Protein AF-A0A178WB14-F1 (afdb_monomer_lite)

Radius of gyration: 19.12 Å; chains: 1; bounding box: 63×33×54 Å

pLDDT: mean 81.03, std 8.72, range [47.84, 92.94]

Structure (mmCIF, N/CA/C/O backbone):
data_AF-A0A178WB14-F1
#
_entry.id   AF-A0A178WB14-F1
#
loop_
_atom_site.group_PDB
_atom_site.id
_atom_site.type_symbol
_atom_site.label_atom_id
_atom_site.label_alt_id
_atom_site.label_comp_id
_atom_site.label_asym_id
_atom_site.label_entity_id
_atom_site.label_seq_id
_atom_site.pdbx_PDB_ins_code
_atom_site.Cartn_x
_atom_site.Cartn_y
_atom_site.Cartn_z
_atom_site.occupancy
_atom_site.B_iso_or_equiv
_atom_site.auth_seq_id
_atom_site.auth_comp_id
_atom_site.auth_asym_id
_atom_site.auth_atom_id
_atom_site.pdbx_PDB_model_num
ATOM 1 N N . MET A 1 1 ? 42.119 4.380 -10.033 1.00 47.84 1 MET A N 1
ATOM 2 C CA . MET A 1 1 ? 41.760 4.606 -8.614 1.00 47.84 1 MET A CA 1
ATOM 3 C C . MET A 1 1 ? 40.860 5.825 -8.424 1.00 47.84 1 MET A C 1
ATOM 5 O O . MET A 1 1 ? 39.748 5.623 -7.964 1.00 47.84 1 MET A O 1
ATOM 9 N N . LEU A 1 2 ? 41.241 7.041 -8.842 1.00 49.00 2 LEU A N 1
ATOM 10 C CA . LEU A 1 2 ? 40.389 8.245 -8.697 1.00 49.00 2 LEU A CA 1
ATOM 11 C C . LEU A 1 2 ? 39.010 8.141 -9.387 1.00 49.00 2 LEU A C 1
ATOM 13 O O . LEU A 1 2 ? 38.005 8.519 -8.799 1.00 49.00 2 LEU A O 1
ATOM 17 N N . SER A 1 3 ? 38.936 7.542 -10.581 1.00 54.84 3 SER A N 1
ATOM 18 C CA . SER A 1 3 ? 37.659 7.330 -11.291 1.00 54.84 3 SER A CA 1
ATOM 19 C C . SER A 1 3 ? 36.735 6.305 -10.619 1.00 54.84 3 SER A C 1
ATOM 21 O O . SER A 1 3 ? 35.527 6.363 -10.815 1.00 54.84 3 SER A O 1
ATOM 23 N N . SER A 1 4 ? 37.283 5.363 -9.846 1.00 55.50 4 SER A N 1
ATOM 24 C CA . SER A 1 4 ? 36.502 4.337 -9.140 1.00 55.50 4 SER A CA 1
ATOM 25 C C . SER A 1 4 ? 35.936 4.875 -7.822 1.00 55.50 4 SER A C 1
ATOM 27 O O . SER A 1 4 ? 34.828 4.505 -7.458 1.00 55.50 4 SER A O 1
ATOM 29 N N . CYS A 1 5 ? 36.664 5.778 -7.148 1.00 53.28 5 CYS A N 1
ATOM 30 C CA . CYS A 1 5 ? 36.173 6.503 -5.971 1.00 53.28 5 CYS A CA 1
ATOM 31 C C . CYS A 1 5 ? 35.038 7.460 -6.342 1.00 53.28 5 CYS A C 1
ATOM 33 O O . CYS A 1 5 ? 33.969 7.355 -5.767 1.00 53.28 5 CYS A O 1
ATOM 35 N N . ALA A 1 6 ? 35.211 8.296 -7.373 1.00 59.56 6 ALA A N 1
ATOM 36 C CA . ALA A 1 6 ? 34.157 9.214 -7.818 1.00 59.56 6 ALA A CA 1
ATOM 37 C C . ALA A 1 6 ? 32.883 8.480 -8.285 1.00 59.56 6 ALA A C 1
ATOM 39 O O . ALA A 1 6 ? 31.774 8.946 -8.043 1.00 59.56 6 ALA A O 1
ATOM 40 N N . PHE A 1 7 ? 33.037 7.307 -8.910 1.00 58.69 7 PHE A N 1
ATOM 41 C CA . PHE A 1 7 ? 31.913 6.444 -9.271 1.00 58.69 7 PHE A CA 1
ATOM 42 C C . PHE A 1 7 ? 31.224 5.850 -8.031 1.00 58.69 7 PHE A C 1
ATOM 44 O O . PHE A 1 7 ? 30.002 5.908 -7.924 1.00 58.69 7 PHE A O 1
ATOM 51 N N . ALA A 1 8 ? 31.988 5.345 -7.057 1.00 61.06 8 ALA A N 1
ATOM 52 C CA . ALA A 1 8 ? 31.439 4.849 -5.795 1.00 61.06 8 ALA A CA 1
ATOM 53 C C . ALA A 1 8 ? 30.747 5.956 -4.976 1.00 61.06 8 ALA A C 1
ATOM 55 O O . ALA A 1 8 ? 29.689 5.713 -4.401 1.00 61.06 8 ALA A O 1
ATOM 56 N N . ASP A 1 9 ? 31.293 7.173 -4.984 1.00 61.97 9 ASP A N 1
ATOM 57 C CA . ASP A 1 9 ? 30.714 8.346 -4.328 1.00 61.97 9 ASP A CA 1
ATOM 58 C C . ASP A 1 9 ? 29.423 8.797 -5.026 1.00 61.97 9 ASP A C 1
ATOM 60 O O . ASP A 1 9 ? 28.449 9.111 -4.347 1.00 61.97 9 ASP A O 1
ATOM 64 N N . SER A 1 10 ? 29.362 8.751 -6.365 1.00 61.84 10 SER A N 1
ATOM 65 C CA . SER A 1 10 ? 28.126 9.029 -7.114 1.00 61.84 10 SER A CA 1
ATOM 66 C C . SER A 1 10 ? 27.032 7.987 -6.853 1.00 61.84 10 SER A C 1
ATOM 68 O O . SER A 1 10 ? 25.903 8.353 -6.546 1.00 61.84 10 SER A O 1
ATOM 70 N N . VAL A 1 11 ? 27.382 6.695 -6.839 1.00 65.12 11 VAL A N 1
ATOM 71 C CA . VAL A 1 11 ? 26.446 5.600 -6.528 1.00 65.12 11 VAL A CA 1
ATOM 72 C C . VAL A 1 11 ? 25.966 5.676 -5.073 1.00 65.12 11 VAL A C 1
ATOM 74 O O . VAL A 1 11 ? 24.799 5.420 -4.786 1.00 65.12 11 VAL A O 1
ATOM 77 N N . SER A 1 12 ? 26.847 6.057 -4.146 1.00 68.94 12 SER A N 1
ATOM 78 C CA . SER A 1 12 ? 26.510 6.301 -2.740 1.00 68.94 12 SER A CA 1
ATOM 79 C C . SER A 1 12 ? 25.505 7.449 -2.591 1.00 68.94 12 SER A C 1
ATOM 81 O O . SER A 1 12 ? 24.490 7.292 -1.909 1.00 68.94 12 SER A O 1
ATOM 83 N N . LEU A 1 13 ? 25.740 8.575 -3.275 1.00 72.19 13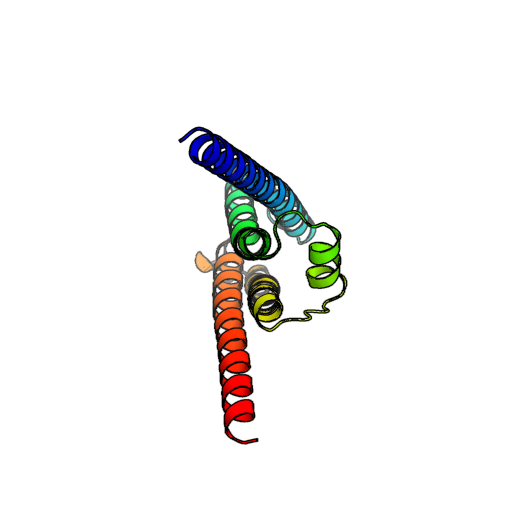 LEU A N 1
ATOM 84 C CA . LEU A 1 13 ? 24.857 9.742 -3.231 1.00 72.19 13 LEU A CA 1
ATOM 85 C C . LEU A 1 13 ? 23.477 9.442 -3.833 1.00 72.19 13 LEU A C 1
ATOM 87 O O . LEU A 1 13 ? 22.462 9.821 -3.247 1.0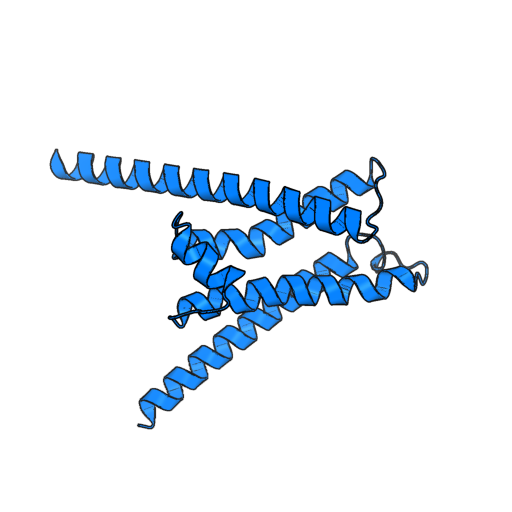0 72.19 13 LEU A O 1
ATOM 91 N N . ASP A 1 14 ? 23.438 8.710 -4.949 1.00 76.56 14 ASP A N 1
ATOM 92 C CA . ASP A 1 14 ? 22.197 8.282 -5.598 1.00 76.56 14 ASP A CA 1
ATOM 93 C C . ASP A 1 14 ? 21.402 7.330 -4.695 1.00 76.56 14 ASP A C 1
ATOM 95 O O . ASP A 1 14 ? 20.206 7.528 -4.483 1.00 76.56 14 ASP A O 1
ATOM 99 N N . CYS A 1 15 ? 22.058 6.340 -4.077 1.00 73.69 15 CYS A N 1
ATOM 100 C CA . CYS A 1 15 ? 21.415 5.444 -3.112 1.00 73.69 15 CYS A CA 1
ATOM 101 C C . CYS A 1 15 ? 20.832 6.203 -1.914 1.00 73.69 15 CYS A C 1
ATOM 103 O O . CYS A 1 15 ? 19.699 5.938 -1.510 1.00 73.69 15 CYS A O 1
ATOM 105 N N . VAL A 1 16 ? 21.572 7.162 -1.349 1.00 80.00 16 VAL A N 1
ATOM 106 C CA . VAL A 1 16 ? 21.087 7.991 -0.234 1.00 80.00 16 VAL A CA 1
ATOM 107 C C . VAL A 1 16 ? 19.886 8.835 -0.665 1.00 80.00 16 VAL A C 1
ATOM 109 O O . VAL A 1 16 ? 18.899 8.912 0.070 1.00 80.00 16 VAL A O 1
ATOM 112 N N . TYR A 1 17 ? 19.922 9.414 -1.866 1.00 81.81 17 TYR A N 1
ATOM 113 C CA . TYR A 1 17 ? 18.809 10.177 -2.428 1.00 81.81 17 TYR A CA 1
ATOM 114 C C . TYR A 1 17 ? 17.557 9.313 -2.649 1.00 81.81 17 TYR A C 1
ATOM 116 O O . TYR A 1 17 ? 16.448 9.724 -2.288 1.00 81.81 17 TYR A O 1
ATOM 124 N N . TYR A 1 18 ? 17.717 8.091 -3.166 1.00 79.31 18 TYR A N 1
ATOM 125 C CA . TYR A 1 18 ? 16.612 7.143 -3.319 1.00 79.31 18 TYR A CA 1
ATOM 126 C C . TYR A 1 18 ? 16.029 6.720 -1.974 1.00 79.31 18 TYR A C 1
ATOM 128 O O . TYR A 1 18 ? 14.811 6.734 -1.817 1.00 79.31 18 TYR A O 1
ATOM 136 N N . ILE A 1 19 ? 16.866 6.412 -0.978 1.00 81.12 19 ILE A N 1
ATOM 137 C CA . ILE A 1 19 ? 16.403 6.065 0.374 1.00 81.12 19 ILE A CA 1
ATOM 138 C C . ILE A 1 19 ? 15.628 7.233 0.988 1.00 81.12 19 ILE A C 1
ATOM 140 O O . ILE A 1 19 ? 14.544 7.031 1.534 1.00 81.12 19 ILE A O 1
ATOM 144 N N . TYR A 1 20 ? 16.142 8.457 0.867 1.00 84.31 20 TYR A N 1
ATOM 145 C CA . TYR A 1 20 ? 15.466 9.647 1.375 1.00 84.31 20 TYR A CA 1
ATOM 146 C C . TYR A 1 20 ? 14.107 9.860 0.694 1.00 84.31 20 TYR A C 1
ATOM 148 O O . TYR A 1 20 ? 13.102 10.085 1.366 1.00 84.31 20 TYR A O 1
ATOM 156 N N . THR A 1 21 ? 14.052 9.695 -0.628 1.00 83.69 21 THR A N 1
ATOM 157 C CA . THR A 1 21 ? 12.812 9.796 -1.407 1.00 83.69 21 THR A CA 1
ATOM 158 C C . THR A 1 21 ? 11.809 8.707 -1.015 1.00 83.69 21 THR A C 1
ATOM 160 O O . THR A 1 21 ? 10.649 9.023 -0.761 1.00 83.69 21 THR A O 1
ATOM 163 N N . CYS A 1 22 ? 12.245 7.450 -0.870 1.00 83.81 22 CYS A N 1
ATOM 164 C CA . CYS A 1 22 ? 11.419 6.349 -0.364 1.00 83.81 22 CYS A CA 1
ATOM 165 C C . CYS A 1 22 ? 10.804 6.694 0.995 1.00 83.81 22 CYS A C 1
ATOM 167 O O . CYS A 1 22 ? 9.602 6.536 1.186 1.00 83.81 22 CYS A O 1
ATOM 169 N N . VAL A 1 23 ? 11.619 7.173 1.941 1.00 86.25 23 VAL A N 1
ATOM 170 C CA . VAL A 1 23 ? 11.155 7.519 3.291 1.00 86.25 23 VAL A CA 1
ATOM 171 C C . VAL A 1 23 ? 10.144 8.661 3.235 1.00 86.25 23 VAL A C 1
ATOM 173 O O . VAL A 1 23 ? 9.082 8.552 3.845 1.00 86.25 23 VAL A O 1
ATOM 176 N N . LEU A 1 24 ? 10.416 9.722 2.472 1.00 86.38 24 LEU A N 1
ATOM 177 C CA . LEU A 1 24 ? 9.484 10.838 2.319 1.00 86.38 24 LEU A CA 1
ATOM 178 C C . LEU A 1 24 ? 8.149 10.404 1.704 1.00 86.38 24 LEU A C 1
ATOM 180 O O . LEU A 1 24 ? 7.096 10.735 2.249 1.00 86.38 24 LEU A O 1
ATOM 184 N N . ILE A 1 25 ? 8.172 9.634 0.611 1.00 85.25 25 ILE A N 1
ATOM 185 C CA . ILE A 1 25 ? 6.948 9.148 -0.040 1.00 85.25 25 ILE A CA 1
ATOM 186 C C . ILE A 1 25 ? 6.200 8.179 0.887 1.00 85.25 25 ILE A C 1
ATOM 188 O O . ILE A 1 25 ? 4.977 8.246 0.958 1.00 85.25 25 ILE A O 1
ATOM 192 N N . CYS A 1 26 ? 6.899 7.345 1.665 1.00 87.38 26 CYS A N 1
ATOM 193 C CA . CYS A 1 26 ? 6.279 6.484 2.676 1.00 87.38 26 CYS A CA 1
ATOM 194 C C . CYS A 1 26 ? 5.575 7.286 3.778 1.00 87.38 26 CYS A C 1
ATOM 196 O O . CYS A 1 26 ? 4.488 6.918 4.214 1.00 87.38 26 CYS A O 1
ATOM 198 N N . LEU A 1 27 ? 6.167 8.389 4.242 1.00 88.69 27 LEU A N 1
ATOM 199 C CA . LEU A 1 27 ? 5.543 9.241 5.257 1.00 88.69 27 LEU A CA 1
ATOM 200 C C . LEU A 1 27 ? 4.317 9.972 4.700 1.00 88.69 27 LEU A C 1
ATOM 202 O O . LEU A 1 27 ? 3.279 10.021 5.359 1.00 88.69 27 LEU A O 1
ATOM 206 N N . ILE A 1 28 ? 4.411 10.492 3.474 1.00 87.12 28 ILE A N 1
ATOM 207 C CA . ILE A 1 28 ? 3.288 11.142 2.787 1.00 87.12 28 ILE A CA 1
ATOM 208 C C . ILE A 1 28 ? 2.166 10.127 2.522 1.00 87.12 28 ILE A C 1
ATOM 210 O O . ILE A 1 28 ? 1.005 10.403 2.817 1.00 87.12 28 ILE A O 1
ATOM 214 N N . GLY A 1 29 ? 2.501 8.935 2.027 1.00 84.69 29 GLY A N 1
ATOM 215 C CA . GLY A 1 29 ? 1.551 7.851 1.783 1.00 84.69 29 GLY A CA 1
ATOM 216 C C . GLY A 1 29 ? 0.880 7.366 3.067 1.00 84.69 29 GLY A C 1
ATOM 217 O O . GLY A 1 29 ? -0.338 7.197 3.099 1.00 84.69 29 GLY A O 1
ATOM 218 N N . ALA A 1 30 ? 1.635 7.227 4.160 1.00 87.69 30 ALA A N 1
ATOM 219 C CA . ALA A 1 30 ? 1.078 6.912 5.471 1.00 87.69 30 ALA A CA 1
ATOM 220 C C . ALA A 1 30 ? 0.123 8.010 5.961 1.00 87.69 30 ALA A C 1
ATOM 222 O O . ALA A 1 30 ? -0.947 7.698 6.477 1.00 87.69 30 ALA A O 1
ATOM 223 N N . LEU A 1 31 ? 0.450 9.289 5.759 1.00 87.19 31 LEU A N 1
ATOM 224 C CA . LEU A 1 31 ? -0.450 10.383 6.120 1.00 87.19 31 LEU A CA 1
ATOM 225 C C . LEU A 1 31 ? -1.756 10.328 5.315 1.00 87.19 31 LEU A C 1
ATOM 227 O O . LEU A 1 31 ? -2.834 10.430 5.895 1.00 87.19 31 LEU A O 1
ATOM 231 N N . ILE A 1 32 ? -1.676 10.110 3.999 1.00 86.88 32 ILE A N 1
ATOM 232 C CA . ILE A 1 32 ? -2.854 9.986 3.126 1.00 86.88 32 ILE A CA 1
ATOM 233 C C . ILE A 1 32 ? -3.723 8.796 3.550 1.00 86.88 32 ILE A C 1
ATOM 235 O O . ILE A 1 32 ? -4.936 8.945 3.679 1.00 86.88 32 ILE A O 1
ATOM 239 N N . ASN A 1 33 ? -3.118 7.637 3.823 1.00 86.19 33 ASN A N 1
ATOM 240 C CA . ASN A 1 33 ? -3.842 6.451 4.283 1.00 86.19 33 ASN A CA 1
ATOM 241 C C . ASN A 1 33 ? -4.506 6.683 5.647 1.00 86.19 33 ASN A C 1
ATOM 243 O O . ASN A 1 33 ? -5.661 6.303 5.830 1.00 86.19 33 ASN A O 1
ATOM 247 N N . ALA A 1 34 ? -3.823 7.353 6.579 1.00 83.62 34 ALA A N 1
ATOM 248 C CA . ALA A 1 34 ? -4.378 7.684 7.889 1.00 83.62 34 ALA A CA 1
ATOM 249 C C . ALA A 1 34 ? -5.587 8.621 7.767 1.00 83.62 34 ALA A C 1
ATOM 251 O O . ALA A 1 34 ? -6.625 8.372 8.379 1.00 83.62 34 ALA A O 1
ATOM 252 N N . LEU A 1 35 ? -5.478 9.669 6.944 1.00 83.44 35 LEU A N 1
ATOM 253 C CA . LEU A 1 35 ? -6.584 10.588 6.664 1.00 83.44 35 LEU A CA 1
ATOM 254 C C . LEU A 1 35 ? -7.749 9.869 5.972 1.00 83.44 35 LEU A C 1
ATOM 256 O O . LEU A 1 35 ? -8.899 10.065 6.359 1.00 83.44 35 LEU A O 1
ATOM 260 N N . GLY A 1 36 ? -7.450 8.993 5.009 1.00 82.81 36 GLY A N 1
ATOM 261 C CA . GLY A 1 36 ? -8.427 8.133 4.343 1.00 82.81 36 GLY A CA 1
ATOM 262 C C . GLY A 1 36 ? -9.190 7.262 5.339 1.00 82.81 36 GLY A C 1
ATOM 263 O O . GLY A 1 36 ? -10.417 7.300 5.378 1.00 82.81 36 GLY A O 1
ATOM 264 N N . ALA A 1 37 ? -8.480 6.551 6.213 1.00 83.19 37 ALA A N 1
ATOM 265 C CA . ALA A 1 37 ? -9.087 5.744 7.267 1.00 83.19 37 ALA A CA 1
ATOM 266 C C . ALA A 1 37 ? -9.988 6.572 8.195 1.00 83.19 37 ALA A C 1
ATOM 268 O O . ALA A 1 37 ? -11.122 6.177 8.456 1.00 83.19 37 ALA A O 1
ATOM 269 N N . VAL A 1 38 ? -9.522 7.739 8.656 1.00 81.69 38 VAL A N 1
ATOM 270 C CA . VAL A 1 38 ? -10.319 8.636 9.512 1.00 81.69 38 VAL A CA 1
ATOM 271 C C . VAL A 1 38 ? -11.578 9.115 8.786 1.00 81.69 38 VAL A C 1
ATOM 273 O O . VAL A 1 38 ? -12.660 9.089 9.367 1.00 81.69 38 VAL A O 1
ATOM 276 N N . SER A 1 39 ? -11.472 9.480 7.504 1.00 78.69 39 SER A N 1
ATOM 277 C CA . SER A 1 39 ? -12.627 9.896 6.694 1.00 78.69 39 SER A CA 1
ATOM 278 C C . SER A 1 39 ? -13.647 8.776 6.460 1.00 78.69 39 SER A C 1
ATOM 280 O O . SER A 1 39 ? -14.839 9.050 6.353 1.00 78.69 39 SER A O 1
ATOM 282 N N . LEU A 1 40 ? -13.195 7.518 6.439 1.00 78.00 40 LEU A N 1
ATOM 283 C CA . LEU A 1 40 ? -14.039 6.326 6.312 1.00 78.00 40 LEU A CA 1
ATOM 284 C C . LEU A 1 40 ? -14.624 5.853 7.655 1.00 78.00 40 LEU A C 1
ATOM 286 O O . LEU A 1 40 ? -15.321 4.841 7.692 1.00 78.00 40 LEU A O 1
ATOM 290 N N . GLY A 1 41 ? -14.373 6.584 8.747 1.00 75.25 41 GLY A N 1
ATOM 291 C CA . GLY A 1 41 ? -14.959 6.320 10.061 1.00 75.25 41 GLY A CA 1
ATOM 292 C C . GLY A 1 41 ? -14.049 5.578 11.039 1.00 75.25 41 GLY A C 1
ATOM 293 O O . GLY A 1 41 ? -14.546 5.018 12.015 1.00 75.25 41 GLY A O 1
ATOM 294 N N . ALA A 1 42 ? -12.729 5.560 10.819 1.00 77.69 42 ALA A N 1
ATOM 295 C CA . ALA A 1 42 ? -11.805 4.971 11.783 1.00 77.69 42 ALA A CA 1
ATOM 296 C C . ALA A 1 42 ? -11.860 5.695 13.149 1.00 77.69 42 ALA A C 1
ATOM 298 O O . ALA A 1 42 ? -11.962 6.925 13.206 1.00 77.69 42 ALA A O 1
ATOM 299 N N . PRO A 1 43 ? -11.745 4.958 14.268 1.00 76.00 43 PRO A N 1
ATOM 300 C CA . PRO A 1 43 ? -11.842 5.531 15.606 1.00 76.00 43 PRO A CA 1
ATOM 301 C C . PRO A 1 43 ? -10.684 6.500 15.907 1.00 76.00 43 PRO A C 1
ATOM 303 O O . PRO A 1 43 ? -9.509 6.135 15.836 1.00 76.00 43 PRO A O 1
ATOM 306 N N . ILE A 1 44 ? -11.021 7.725 16.322 1.00 71.75 44 ILE A N 1
ATOM 307 C CA . ILE A 1 44 ? -10.091 8.850 16.577 1.00 71.75 44 ILE A CA 1
ATOM 308 C C . ILE A 1 44 ? -9.591 8.962 18.035 1.00 71.75 44 ILE A C 1
ATOM 310 O O . ILE A 1 44 ? -9.069 9.997 18.444 1.00 71.75 44 ILE A O 1
ATOM 314 N N . GLY A 1 45 ? -9.734 7.913 18.848 1.00 74.25 45 GLY A N 1
ATOM 315 C CA . GLY A 1 45 ? -9.235 7.891 20.227 1.00 74.25 45 GLY A CA 1
ATOM 316 C C . GLY A 1 45 ? -7.705 7.802 20.328 1.00 74.25 45 GLY A C 1
ATOM 317 O O . GLY A 1 45 ? -7.031 7.286 19.440 1.00 74.25 45 GLY A O 1
ATOM 318 N N . MET A 1 46 ? -7.127 8.236 21.455 1.00 70.00 46 MET A N 1
ATOM 319 C CA . MET A 1 46 ? -5.664 8.237 21.625 1.00 70.00 46 MET A CA 1
ATOM 320 C C . MET A 1 46 ? -5.015 6.848 21.528 1.00 70.00 46 MET A C 1
ATOM 322 O O . MET A 1 46 ? -3.907 6.716 21.014 1.00 70.00 46 MET A O 1
ATOM 326 N N . GLN A 1 47 ? -5.709 5.800 21.978 1.00 72.25 47 GLN A N 1
ATOM 327 C CA . GLN A 1 47 ? -5.227 4.420 21.855 1.00 72.25 47 GLN A CA 1
ATOM 328 C C . GLN A 1 47 ? -5.427 3.848 20.440 1.00 72.25 47 GLN A C 1
ATOM 330 O O . GLN A 1 47 ? -4.618 3.039 19.984 1.00 72.25 47 GLN A O 1
ATOM 335 N N . SER A 1 48 ? -6.465 4.277 19.716 1.00 74.25 48 SER A N 1
ATOM 336 C CA . SER A 1 48 ? -6.737 3.818 18.349 1.00 74.25 48 SER A CA 1
ATOM 337 C C . SER A 1 48 ? -5.911 4.557 17.296 1.00 74.25 48 SER A C 1
ATOM 339 O O . SER A 1 48 ? -5.608 3.973 16.261 1.00 74.25 48 SER A O 1
ATOM 341 N N . LEU A 1 49 ? -5.451 5.781 17.576 1.00 77.94 49 LEU A N 1
ATOM 342 C CA . LEU A 1 49 ? -4.527 6.518 16.710 1.00 77.94 49 LEU A CA 1
ATOM 343 C C . LEU A 1 49 ? -3.215 5.762 16.485 1.00 77.94 49 LEU A C 1
ATOM 345 O O . LEU A 1 49 ? -2.773 5.646 15.346 1.00 77.94 49 LEU A O 1
ATOM 349 N N . SER A 1 50 ? -2.626 5.183 17.539 1.00 81.81 50 SER A N 1
ATOM 350 C CA . SER A 1 50 ? -1.422 4.351 17.400 1.00 81.81 50 SER A CA 1
ATOM 351 C C . SER A 1 50 ? -1.674 3.180 16.446 1.00 81.81 50 SER A C 1
ATOM 353 O O . SER A 1 50 ? -0.899 2.950 15.518 1.00 81.81 50 SER A O 1
ATOM 355 N N . LYS A 1 51 ? -2.808 2.486 16.597 1.00 83.44 51 LYS A N 1
ATOM 356 C CA . LYS A 1 51 ? -3.209 1.393 15.702 1.00 83.44 51 LYS A CA 1
ATOM 357 C C . LYS A 1 51 ? -3.359 1.866 14.242 1.00 83.44 51 LYS A C 1
ATOM 359 O O . LYS A 1 51 ? -2.843 1.214 13.336 1.00 83.44 51 LYS A O 1
ATOM 364 N N . THR A 1 52 ? -3.993 3.019 14.015 1.00 84.62 52 THR A N 1
ATOM 365 C CA . THR A 1 52 ? -4.160 3.623 12.679 1.00 84.62 52 THR A CA 1
ATOM 366 C C . THR A 1 52 ? -2.826 4.013 12.044 1.00 84.62 52 THR A C 1
ATOM 368 O O . THR A 1 52 ? -2.645 3.801 10.847 1.00 84.62 52 THR A O 1
ATOM 371 N N . ILE A 1 53 ? -1.871 4.532 12.821 1.00 85.06 53 ILE A N 1
ATOM 372 C CA . ILE A 1 53 ? -0.531 4.885 12.325 1.00 85.06 53 ILE A CA 1
ATOM 373 C C . ILE A 1 53 ? 0.214 3.635 11.847 1.00 85.06 53 ILE A C 1
ATOM 375 O O . ILE A 1 53 ? 0.729 3.629 10.730 1.00 85.06 53 ILE A O 1
ATOM 379 N N . HIS A 1 54 ? 0.221 2.559 12.642 1.00 86.75 54 HIS A N 1
ATOM 380 C CA . HIS A 1 54 ? 0.862 1.298 12.248 1.00 86.75 54 HIS A CA 1
ATOM 381 C C . HIS A 1 54 ? 0.242 0.717 10.972 1.00 86.75 54 HIS A C 1
ATOM 383 O O . HIS A 1 54 ? 0.965 0.292 10.071 1.00 86.75 54 HIS A O 1
ATOM 389 N N . TRP A 1 55 ? -1.090 0.746 10.861 1.00 87.12 55 TRP A N 1
ATOM 390 C CA . TRP A 1 55 ? -1.786 0.308 9.651 1.00 87.12 55 TRP A CA 1
ATOM 391 C C . TRP A 1 55 ? -1.447 1.175 8.433 1.00 87.12 55 TRP A C 1
ATOM 393 O O . TRP A 1 55 ? -1.161 0.661 7.354 1.00 87.12 55 TRP A O 1
ATOM 403 N N . SER A 1 56 ? -1.420 2.495 8.606 1.00 87.19 56 SER A N 1
ATOM 404 C CA . SER A 1 56 ? -1.134 3.428 7.514 1.00 87.19 56 SER A CA 1
ATOM 405 C C . SER A 1 56 ? 0.302 3.292 7.012 1.00 87.19 56 SER A C 1
ATOM 407 O O . SER A 1 56 ? 0.551 3.381 5.809 1.00 87.19 56 SER A O 1
ATOM 409 N N . PHE A 1 57 ? 1.238 3.016 7.924 1.00 86.06 57 PHE A N 1
ATOM 410 C CA . PHE A 1 57 ? 2.616 2.686 7.585 1.00 86.06 57 PHE A CA 1
ATOM 411 C C . PHE A 1 57 ? 2.703 1.366 6.813 1.00 86.06 57 PHE A C 1
ATOM 413 O O . PHE A 1 57 ? 3.342 1.324 5.767 1.00 86.06 57 PHE A O 1
ATOM 420 N N . LEU A 1 58 ? 2.004 0.316 7.262 1.00 87.12 58 LEU A N 1
ATOM 421 C CA . LEU A 1 58 ? 1.934 -0.969 6.558 1.00 87.12 58 LEU A CA 1
ATOM 422 C C . LEU A 1 58 ? 1.423 -0.801 5.118 1.00 87.12 58 LEU A C 1
ATOM 424 O O . LEU A 1 58 ? 2.056 -1.276 4.176 1.00 87.12 58 LEU A O 1
ATOM 428 N N . MET A 1 59 ? 0.314 -0.078 4.943 1.00 85.56 59 MET A N 1
ATOM 429 C CA . MET A 1 59 ? -0.254 0.212 3.624 1.00 85.56 59 MET A CA 1
ATOM 430 C C . MET A 1 59 ? 0.713 0.998 2.745 1.00 85.56 59 MET A C 1
ATOM 432 O O . MET A 1 59 ? 0.870 0.683 1.567 1.00 85.56 59 MET A O 1
ATOM 436 N N . SER A 1 60 ? 1.390 1.999 3.311 1.00 86.50 60 SER A N 1
ATOM 437 C CA . SER A 1 60 ? 2.361 2.782 2.554 1.00 86.50 60 SER A CA 1
ATOM 438 C C . SER A 1 60 ? 3.589 1.964 2.165 1.00 86.50 60 SER A C 1
ATOM 440 O O . SER A 1 60 ? 4.119 2.158 1.079 1.00 86.50 60 SER A O 1
ATOM 442 N N . VAL A 1 61 ? 4.040 1.032 3.006 1.00 86.00 61 VAL A N 1
ATOM 443 C CA . VAL A 1 61 ? 5.167 0.150 2.682 1.00 86.00 61 VAL A CA 1
ATOM 444 C C . VAL A 1 61 ? 4.824 -0.755 1.499 1.00 86.00 61 VAL A C 1
ATOM 446 O O . VAL A 1 61 ? 5.632 -0.874 0.579 1.00 86.00 61 VAL A O 1
ATOM 449 N N . PHE A 1 62 ? 3.624 -1.342 1.478 1.00 82.12 62 PHE A N 1
ATOM 450 C CA . PHE A 1 62 ? 3.201 -2.216 0.379 1.00 82.12 62 PHE A CA 1
ATOM 451 C C . PHE A 1 62 ? 3.077 -1.500 -0.967 1.00 82.12 62 PHE A C 1
ATOM 453 O O . PHE A 1 62 ? 3.318 -2.119 -2.000 1.00 82.12 62 PHE A O 1
ATOM 460 N N . THR A 1 63 ? 2.734 -0.212 -0.982 1.00 81.31 63 THR A N 1
ATOM 461 C CA . THR A 1 63 ? 2.568 0.541 -2.232 1.00 81.31 63 THR A CA 1
ATOM 462 C C . THR A 1 63 ? 3.841 1.264 -2.667 1.00 81.31 63 THR A C 1
ATOM 464 O O . THR A 1 63 ? 4.145 1.296 -3.857 1.00 81.31 63 THR A O 1
ATOM 467 N N . VAL A 1 64 ? 4.608 1.823 -1.727 1.00 81.94 64 VAL A N 1
ATOM 468 C CA . VAL A 1 64 ? 5.713 2.745 -2.032 1.00 81.94 64 VAL A CA 1
ATOM 469 C C . VAL A 1 64 ? 7.049 2.034 -2.199 1.00 81.94 64 VAL A C 1
ATOM 471 O O . VAL A 1 64 ? 7.800 2.380 -3.109 1.00 81.94 64 VAL A O 1
ATOM 474 N N . VAL A 1 65 ? 7.368 1.045 -1.361 1.00 81.38 65 VAL A N 1
ATOM 475 C CA . VAL A 1 65 ? 8.680 0.373 -1.397 1.00 81.38 65 VAL A CA 1
ATOM 476 C C . VAL A 1 65 ? 8.951 -0.311 -2.741 1.00 81.38 65 VAL A C 1
ATOM 478 O O . VAL A 1 65 ? 9.985 -0.008 -3.341 1.00 81.38 65 VAL A O 1
ATOM 481 N N . PRO A 1 66 ? 8.062 -1.177 -3.267 1.00 79.75 66 PRO A N 1
ATOM 482 C CA . PRO A 1 66 ? 8.327 -1.821 -4.549 1.00 79.75 66 PRO A CA 1
ATOM 483 C C . PRO A 1 66 ? 8.286 -0.812 -5.710 1.00 79.75 66 PRO A C 1
ATOM 485 O O . PRO A 1 66 ? 9.088 -0.914 -6.635 1.00 79.75 66 PRO A O 1
ATOM 488 N N . ALA A 1 67 ? 7.417 0.204 -5.645 1.00 79.06 67 ALA A N 1
ATOM 489 C CA . ALA A 1 67 ? 7.296 1.221 -6.687 1.00 79.06 67 ALA A CA 1
ATOM 490 C C . ALA A 1 67 ? 8.539 2.117 -6.787 1.00 79.06 67 ALA A C 1
ATOM 492 O O . ALA A 1 67 ? 9.073 2.308 -7.876 1.00 79.06 67 ALA A O 1
ATOM 493 N N . THR A 1 68 ? 9.043 2.619 -5.659 1.00 79.81 68 THR A N 1
ATOM 494 C CA . THR A 1 68 ? 10.204 3.523 -5.637 1.00 79.81 68 THR A CA 1
ATOM 495 C C . THR A 1 68 ? 11.497 2.780 -5.975 1.00 79.81 68 THR A C 1
ATOM 497 O O . THR A 1 68 ? 12.372 3.350 -6.618 1.00 79.81 68 THR A O 1
ATOM 500 N N . ALA A 1 69 ? 11.604 1.495 -5.613 1.00 77.50 69 ALA A N 1
ATOM 501 C CA . ALA A 1 69 ? 12.756 0.662 -5.960 1.00 77.50 69 ALA A CA 1
ATOM 502 C C . ALA A 1 69 ? 12.921 0.454 -7.478 1.00 77.50 69 ALA A C 1
ATOM 504 O O . ALA A 1 69 ? 14.039 0.248 -7.942 1.00 77.50 69 ALA A O 1
ATOM 505 N N . VAL A 1 70 ? 11.827 0.506 -8.246 1.00 76.81 70 VAL A N 1
ATOM 506 C CA . VAL A 1 70 ? 11.846 0.271 -9.700 1.00 76.81 70 VAL A CA 1
ATOM 507 C C . VAL A 1 70 ? 11.735 1.565 -10.504 1.00 76.81 70 VAL A C 1
ATOM 509 O O . VAL A 1 70 ? 12.445 1.734 -11.489 1.00 76.81 70 VAL A O 1
ATOM 512 N N . LEU A 1 71 ? 10.838 2.470 -10.109 1.00 74.75 71 LEU A N 1
ATOM 513 C CA . LEU A 1 71 ? 10.528 3.704 -10.845 1.00 74.75 71 LEU A CA 1
ATOM 514 C C . LEU A 1 71 ? 11.396 4.887 -10.411 1.00 74.75 71 LEU A C 1
ATOM 516 O O . LEU A 1 71 ? 11.446 5.914 -11.090 1.00 74.75 71 LEU A O 1
ATOM 520 N N . GLY A 1 72 ? 12.050 4.775 -9.256 1.00 73.81 72 GLY A N 1
ATOM 521 C CA . GLY A 1 72 ? 12.783 5.878 -8.664 1.00 73.81 72 GLY A CA 1
ATOM 522 C C . GLY A 1 72 ? 11.879 7.055 -8.275 1.00 73.81 72 GLY A C 1
ATOM 523 O O . GLY A 1 72 ? 10.728 6.878 -7.874 1.00 73.81 72 GLY A O 1
ATOM 524 N N . ALA A 1 73 ? 12.411 8.275 -8.397 1.00 72.81 73 ALA A N 1
ATOM 525 C CA . ALA A 1 73 ? 11.755 9.527 -8.002 1.00 72.81 73 ALA A CA 1
ATOM 526 C C . ALA A 1 73 ? 10.996 10.236 -9.150 1.00 72.81 73 ALA A C 1
ATOM 528 O O . ALA A 1 73 ? 10.585 11.388 -9.005 1.00 72.81 73 ALA A O 1
ATOM 529 N N . SER A 1 74 ? 10.837 9.595 -10.315 1.00 78.88 74 SER A N 1
ATOM 530 C CA . SER A 1 74 ? 10.263 10.230 -11.513 1.00 78.88 74 SER A CA 1
ATOM 531 C C . SER A 1 74 ? 8.760 10.490 -11.367 1.00 78.88 74 SER A C 1
ATOM 533 O O . SER A 1 74 ? 7.938 9.586 -11.511 1.00 78.88 74 SER A O 1
ATOM 535 N N . TRP A 1 75 ? 8.372 11.747 -11.135 1.00 75.38 75 TRP A N 1
ATOM 536 C CA . TRP A 1 75 ? 6.959 12.126 -10.988 1.00 75.38 75 TRP A CA 1
ATOM 537 C C . TRP A 1 75 ? 6.091 11.740 -12.199 1.00 75.38 75 TRP A C 1
ATOM 539 O O . TRP A 1 75 ? 4.934 11.351 -12.036 1.00 75.38 75 TRP A O 1
ATOM 549 N N . ILE A 1 76 ? 6.649 11.812 -13.412 1.00 81.50 76 ILE A N 1
ATOM 550 C CA . ILE A 1 76 ? 5.932 11.471 -14.649 1.00 81.50 76 ILE A CA 1
ATOM 551 C C . ILE A 1 76 ? 5.558 9.986 -14.671 1.00 81.50 76 ILE A C 1
ATOM 553 O O . ILE A 1 76 ? 4.419 9.646 -15.000 1.00 81.50 76 ILE A O 1
ATOM 557 N N . ASP A 1 77 ? 6.481 9.109 -14.276 1.00 79.56 77 ASP A N 1
ATOM 558 C CA . ASP A 1 77 ? 6.237 7.666 -14.244 1.00 79.56 77 ASP A CA 1
ATOM 559 C C . ASP A 1 77 ? 5.269 7.284 -13.130 1.00 79.56 77 ASP A C 1
ATOM 561 O O . ASP A 1 77 ? 4.326 6.529 -13.366 1.00 79.56 77 ASP A O 1
ATOM 565 N N . TRP A 1 78 ? 5.414 7.890 -11.950 1.00 80.12 78 TRP A N 1
ATOM 566 C CA . TRP A 1 78 ? 4.469 7.720 -10.847 1.00 80.12 78 TRP A CA 1
ATOM 567 C C . TRP A 1 78 ? 3.041 8.101 -11.246 1.00 80.12 78 TRP A C 1
ATOM 569 O O . TRP A 1 78 ? 2.106 7.324 -11.039 1.00 80.12 78 TRP A O 1
ATOM 579 N N . HIS A 1 79 ? 2.860 9.269 -11.866 1.00 81.56 79 HIS A N 1
ATOM 580 C CA . HIS A 1 79 ? 1.543 9.721 -12.305 1.00 81.56 79 HIS A CA 1
ATOM 581 C C . HIS A 1 79 ? 0.972 8.830 -13.420 1.00 81.56 79 HIS A C 1
ATOM 583 O O . HIS A 1 79 ? -0.203 8.464 -13.396 1.00 81.56 79 HIS A O 1
ATOM 589 N N . ARG A 1 80 ? 1.796 8.420 -14.387 1.00 81.88 80 ARG A N 1
ATOM 590 C CA . ARG A 1 80 ? 1.370 7.535 -15.481 1.00 81.88 80 ARG A CA 1
ATOM 591 C C . ARG A 1 80 ? 0.920 6.161 -14.975 1.00 81.88 80 ARG A C 1
ATOM 593 O O . ARG A 1 80 ? -0.086 5.630 -15.446 1.00 81.88 80 ARG A O 1
ATOM 600 N N . ILE A 1 81 ? 1.650 5.590 -14.026 1.00 80.06 81 ILE A N 1
ATOM 601 C CA . ILE A 1 81 ? 1.402 4.232 -13.543 1.00 80.06 81 ILE A CA 1
ATOM 602 C C . ILE A 1 81 ? 0.221 4.217 -12.574 1.00 80.06 81 ILE A C 1
ATOM 604 O O . ILE A 1 81 ? -0.722 3.459 -12.792 1.00 80.06 81 ILE A O 1
ATOM 608 N N . PHE A 1 82 ? 0.217 5.090 -11.562 1.00 78.69 82 PHE A N 1
ATOM 609 C CA . PHE A 1 82 ? -0.826 5.094 -10.531 1.00 78.69 82 PHE A CA 1
ATOM 610 C C . PHE A 1 82 ? -2.062 5.915 -10.906 1.00 78.69 82 PHE A C 1
ATOM 612 O O . PHE A 1 82 ? -3.178 5.456 -10.699 1.00 78.69 82 PHE A O 1
ATOM 619 N N . ALA A 1 83 ? -1.911 7.117 -11.467 1.00 77.56 83 ALA A N 1
ATOM 620 C CA . ALA A 1 83 ? -3.075 7.955 -11.775 1.00 77.56 83 ALA A CA 1
ATOM 621 C C . ALA A 1 83 ? -3.703 7.606 -13.129 1.00 77.56 83 ALA A C 1
ATOM 623 O O . ALA A 1 83 ? -4.924 7.614 -13.263 1.00 77.56 83 ALA A O 1
ATOM 624 N N . SER A 1 84 ? -2.882 7.287 -14.137 1.00 78.94 84 SER A N 1
ATOM 625 C CA . SER A 1 84 ? -3.389 6.959 -15.477 1.00 78.94 84 SER A CA 1
ATOM 626 C C . SER A 1 84 ? -3.641 5.468 -15.706 1.00 78.94 84 SER A C 1
ATOM 628 O O . SER A 1 84 ? -4.206 5.140 -16.746 1.00 78.94 84 SER A O 1
ATOM 630 N N . LEU A 1 85 ? -3.244 4.578 -14.781 1.00 78.25 85 LEU A N 1
ATOM 631 C CA . LEU A 1 85 ? -3.386 3.118 -14.913 1.00 78.25 85 LEU A CA 1
ATOM 632 C C . LEU A 1 85 ? -2.839 2.583 -16.254 1.00 78.25 85 LEU A C 1
ATOM 634 O O . LEU A 1 85 ? -3.397 1.659 -16.843 1.00 78.25 85 LEU A O 1
ATOM 638 N N . LYS A 1 86 ? -1.751 3.183 -16.763 1.00 75.88 86 LYS A N 1
ATOM 639 C CA . LYS A 1 86 ? -1.117 2.817 -18.044 1.00 75.88 86 LYS A CA 1
ATOM 640 C C . LYS A 1 86 ? 0.279 2.219 -17.820 1.00 75.88 86 LYS A C 1
ATOM 642 O O . LYS A 1 86 ? 1.274 2.901 -18.104 1.00 75.88 86 LYS A O 1
ATOM 647 N N . PRO A 1 87 ? 0.376 0.973 -17.312 1.00 78.38 87 PRO A N 1
ATOM 648 C CA . PRO A 1 87 ? 1.645 0.263 -17.271 1.00 78.38 87 PRO A CA 1
ATOM 649 C C . PRO A 1 87 ? 2.088 -0.070 -18.705 1.00 78.38 87 PRO A C 1
ATOM 651 O O . PRO A 1 87 ? 1.328 -0.645 -19.480 1.00 78.38 87 PRO A O 1
ATOM 654 N N . ILE A 1 88 ? 3.307 0.323 -19.068 1.00 77.00 88 ILE A N 1
ATOM 655 C CA . ILE A 1 88 ? 3.922 0.052 -20.380 1.00 77.00 88 ILE A CA 1
ATOM 656 C C . ILE A 1 88 ? 4.644 -1.300 -20.356 1.00 77.00 88 ILE A C 1
ATOM 658 O O . ILE A 1 88 ? 4.699 -1.997 -21.367 1.00 77.00 88 ILE A O 1
ATOM 662 N N . GLY A 1 89 ? 5.202 -1.673 -19.202 1.00 77.00 89 GLY A N 1
ATOM 663 C CA . GLY A 1 89 ? 5.997 -2.885 -19.032 1.00 77.00 89 GLY A CA 1
ATOM 664 C C . GLY A 1 89 ? 5.369 -3.898 -18.080 1.00 77.00 89 GLY A C 1
ATOM 665 O O . GLY A 1 89 ? 4.603 -3.552 -17.180 1.00 77.00 89 GLY A O 1
ATOM 666 N N . ILE A 1 90 ? 5.783 -5.159 -18.226 1.00 78.44 90 ILE A N 1
ATOM 667 C CA . ILE A 1 90 ? 5.359 -6.242 -17.333 1.00 78.44 90 ILE A CA 1
ATOM 668 C C . ILE A 1 90 ? 5.761 -5.961 -15.881 1.00 78.44 90 ILE A C 1
ATOM 670 O O . ILE A 1 90 ? 4.969 -6.199 -14.981 1.00 78.44 90 ILE A O 1
ATOM 674 N N . ILE A 1 91 ? 6.934 -5.360 -15.653 1.00 78.25 91 ILE A N 1
ATOM 675 C CA . ILE A 1 91 ? 7.413 -4.981 -14.315 1.00 78.25 91 ILE A CA 1
ATOM 676 C C . ILE A 1 91 ? 6.481 -3.938 -13.682 1.00 78.25 91 ILE A C 1
ATOM 678 O O . ILE A 1 91 ? 6.108 -4.085 -12.525 1.00 78.25 91 ILE A O 1
ATOM 682 N N . GLU A 1 92 ? 6.038 -2.927 -14.435 1.00 82.06 92 GLU A N 1
ATOM 683 C CA . GLU A 1 92 ? 5.099 -1.914 -13.927 1.00 82.06 92 GLU A CA 1
ATOM 684 C C . GLU A 1 92 ? 3.752 -2.545 -13.547 1.00 82.06 92 GLU A C 1
ATOM 686 O O . GLU A 1 92 ? 3.173 -2.208 -12.515 1.00 82.06 92 GLU A O 1
ATOM 691 N N . HIS A 1 93 ? 3.287 -3.525 -14.329 1.00 80.81 93 HIS A N 1
ATOM 692 C CA . HIS A 1 93 ? 2.103 -4.314 -13.995 1.00 80.81 93 HIS A CA 1
ATOM 693 C C . HIS A 1 93 ? 2.305 -5.136 -12.709 1.00 80.81 93 HIS A C 1
ATOM 695 O O . HIS A 1 93 ? 1.406 -5.195 -11.867 1.00 80.81 93 HIS A O 1
ATOM 701 N N . MET A 1 94 ? 3.505 -5.696 -12.501 1.00 83.69 94 MET A N 1
ATOM 702 C CA . MET A 1 94 ? 3.840 -6.414 -11.268 1.00 83.69 94 MET A CA 1
ATOM 703 C C . MET A 1 94 ? 3.856 -5.525 -10.023 1.00 83.69 94 MET A C 1
ATOM 705 O O . MET A 1 94 ? 3.695 -6.046 -8.928 1.00 83.69 94 MET A O 1
ATOM 709 N N . LEU A 1 95 ? 4.031 -4.212 -10.170 1.00 85.62 95 LEU A N 1
ATOM 710 C CA . LEU A 1 95 ? 3.980 -3.250 -9.065 1.00 85.62 95 LEU A CA 1
ATOM 711 C C . LEU A 1 95 ? 2.551 -2.771 -8.801 1.00 85.62 95 LEU A C 1
ATOM 713 O O . LEU A 1 95 ? 2.122 -2.656 -7.653 1.00 85.62 95 LEU A O 1
ATOM 717 N N . LEU A 1 96 ? 1.807 -2.508 -9.877 1.00 86.62 96 LEU A N 1
ATOM 718 C CA . LEU A 1 96 ? 0.467 -1.940 -9.822 1.00 86.62 96 LEU A CA 1
ATOM 719 C C . LEU A 1 96 ? -0.547 -2.925 -9.230 1.00 86.62 96 LEU A C 1
ATOM 721 O O . LEU A 1 96 ? -1.306 -2.574 -8.330 1.00 86.62 96 LEU A O 1
ATOM 725 N N . VAL A 1 97 ? -0.557 -4.170 -9.710 1.00 87.94 97 VAL A N 1
ATOM 726 C CA . VAL A 1 97 ? -1.586 -5.154 -9.338 1.00 87.94 97 VAL A CA 1
ATOM 727 C C . VAL A 1 97 ? -1.577 -5.495 -7.838 1.00 87.94 97 VAL A C 1
ATOM 729 O O . VAL A 1 97 ? -2.652 -5.490 -7.238 1.00 87.94 97 VAL A O 1
ATOM 732 N N . PRO A 1 98 ? -0.428 -5.730 -7.177 1.00 88.31 98 PRO A N 1
ATOM 733 C CA . PRO A 1 98 ? -0.371 -5.920 -5.725 1.00 88.31 98 PRO A CA 1
ATOM 734 C C . PRO A 1 98 ? -0.770 -4.680 -4.930 1.00 88.31 98 PRO A C 1
ATOM 736 O O . PRO A 1 98 ? -1.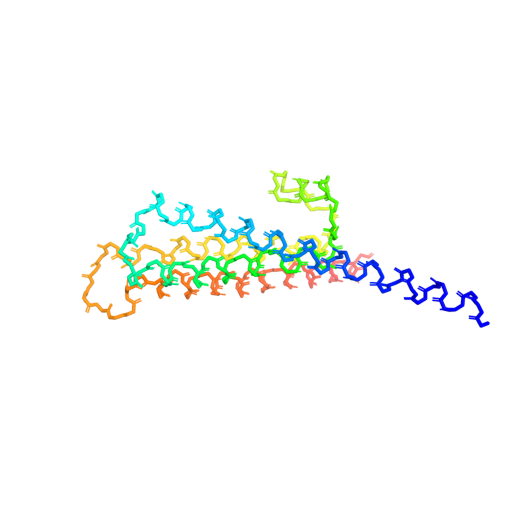472 -4.803 -3.928 1.00 88.31 98 PRO A O 1
ATOM 739 N N . ALA A 1 99 ? -0.359 -3.488 -5.376 1.00 87.75 99 ALA A N 1
ATOM 740 C CA . ALA A 1 99 ? -0.692 -2.234 -4.706 1.00 87.75 99 ALA A CA 1
ATOM 741 C C . ALA A 1 99 ? -2.210 -1.982 -4.714 1.00 87.75 99 ALA A C 1
ATOM 743 O O . ALA A 1 99 ? -2.806 -1.719 -3.669 1.00 87.75 99 ALA A O 1
ATOM 744 N N . TYR A 1 100 ? -2.858 -2.148 -5.870 1.00 88.62 100 TYR A N 1
ATOM 745 C CA . TYR A 1 100 ? -4.317 -2.072 -5.977 1.00 88.62 100 TYR A CA 1
ATOM 746 C C . TYR A 1 100 ? -5.008 -3.231 -5.258 1.00 88.62 100 TYR A C 1
ATOM 748 O O . TYR A 1 100 ? -6.037 -3.026 -4.615 1.00 88.62 100 TYR A O 1
ATOM 756 N N . GLY A 1 101 ? -4.417 -4.426 -5.299 1.00 90.81 101 GLY A N 1
ATOM 757 C CA . GLY A 1 101 ? -4.868 -5.585 -4.539 1.00 90.81 101 GLY A CA 1
ATOM 758 C C . GLY A 1 101 ? -4.937 -5.296 -3.041 1.00 90.81 101 GLY A C 1
ATOM 759 O O . GLY A 1 101 ? -5.956 -5.586 -2.422 1.00 90.81 101 GLY A O 1
ATOM 760 N N . ALA A 1 102 ? -3.916 -4.656 -2.463 1.00 90.31 102 ALA A N 1
ATOM 761 C CA . ALA A 1 102 ? -3.905 -4.256 -1.056 1.00 90.31 102 ALA A CA 1
ATOM 762 C C . ALA A 1 102 ? -5.019 -3.254 -0.715 1.00 90.31 102 ALA A C 1
ATOM 764 O O . ALA A 1 102 ? -5.669 -3.392 0.319 1.00 90.31 102 ALA A O 1
ATOM 765 N N . ILE A 1 103 ? -5.273 -2.270 -1.585 1.00 88.69 103 ILE A N 1
ATOM 766 C CA . ILE A 1 103 ? -6.336 -1.271 -1.381 1.00 88.69 103 ILE A CA 1
ATOM 767 C C . ILE A 1 103 ? -7.715 -1.938 -1.423 1.00 88.69 103 ILE A C 1
ATOM 769 O O . ILE A 1 103 ? -8.516 -1.767 -0.504 1.00 88.69 103 ILE A O 1
ATOM 773 N N . ILE A 1 104 ? -7.978 -2.737 -2.460 1.00 90.81 104 ILE A N 1
ATOM 774 C CA . ILE A 1 104 ? -9.247 -3.455 -2.635 1.00 90.81 104 ILE A CA 1
ATOM 775 C C . ILE A 1 104 ? -9.450 -4.456 -1.493 1.00 90.81 104 ILE A C 1
ATOM 777 O O . ILE A 1 104 ? -10.528 -4.526 -0.907 1.00 90.81 104 ILE A O 1
ATOM 781 N N . GLY A 1 105 ? -8.404 -5.198 -1.135 1.00 90.44 105 GLY A N 1
ATOM 782 C CA . GLY A 1 105 ? -8.426 -6.148 -0.032 1.00 90.44 105 GLY A CA 1
ATOM 783 C C . GLY A 1 105 ? -8.680 -5.474 1.313 1.00 90.44 105 GLY A C 1
ATOM 784 O O . GLY A 1 105 ? -9.502 -5.955 2.088 1.00 90.44 105 GLY A O 1
ATOM 785 N N . GLY A 1 106 ? -8.037 -4.334 1.581 1.00 88.25 106 GLY A N 1
ATOM 786 C CA . GLY A 1 106 ? -8.286 -3.533 2.778 1.00 88.25 106 GLY A CA 1
ATOM 787 C C . GLY A 1 106 ? -9.730 -3.032 2.843 1.00 88.25 106 GLY A C 1
ATOM 788 O O . GLY A 1 106 ? -10.367 -3.134 3.888 1.00 88.25 106 GLY A O 1
ATOM 789 N N . TRP A 1 107 ? -10.279 -2.576 1.714 1.00 88.38 107 TRP A N 1
ATOM 790 C CA . TRP A 1 107 ? -11.679 -2.162 1.613 1.00 88.38 107 TRP A CA 1
ATOM 791 C C . TRP A 1 107 ? -12.654 -3.313 1.908 1.00 88.38 107 TRP A C 1
ATOM 793 O O . TRP A 1 107 ? -13.547 -3.156 2.738 1.00 88.38 107 TRP A O 1
ATOM 803 N N . PHE A 1 108 ? -12.443 -4.500 1.328 1.00 89.25 108 PHE A N 1
ATOM 804 C CA . PHE A 1 108 ? -13.234 -5.689 1.674 1.00 89.25 108 PHE A CA 1
ATOM 805 C C . PHE A 1 108 ? -13.066 -6.093 3.143 1.00 89.25 108 PHE A C 1
ATOM 807 O O . PHE A 1 108 ? -14.033 -6.495 3.786 1.00 89.25 108 PHE A O 1
ATOM 814 N N . GLY A 1 109 ? -11.861 -5.936 3.693 1.00 85.94 109 GLY A N 1
ATOM 815 C CA . GLY A 1 109 ? -11.573 -6.148 5.109 1.00 85.94 109 GLY A CA 1
ATOM 816 C C . GLY A 1 109 ? -12.287 -5.166 6.042 1.00 85.94 109 GLY A C 1
ATOM 817 O O . GLY A 1 109 ? -12.422 -5.460 7.222 1.00 85.94 109 GLY A O 1
ATOM 818 N N . ALA A 1 110 ? -12.787 -4.029 5.554 1.00 86.88 110 ALA A N 1
ATOM 819 C CA . ALA A 1 110 ? -13.565 -3.094 6.367 1.00 86.88 110 ALA A CA 1
ATOM 820 C C . ALA A 1 110 ? -15.035 -3.523 6.529 1.00 86.88 110 ALA A C 1
ATOM 822 O O . ALA A 1 110 ? -15.680 -3.154 7.507 1.00 86.88 110 ALA A O 1
ATOM 823 N N . TRP A 1 111 ? -15.576 -4.326 5.606 1.00 86.44 111 TRP A N 1
ATOM 824 C CA . TRP A 1 111 ? -16.990 -4.731 5.618 1.00 86.44 111 TRP A CA 1
ATOM 825 C C . TRP A 1 111 ? -17.400 -5.515 6.881 1.00 86.44 111 TRP A C 1
ATOM 827 O O . TRP A 1 111 ? -18.462 -5.240 7.435 1.00 86.44 111 TRP A O 1
ATOM 837 N N . PRO A 1 112 ? -16.598 -6.444 7.427 1.00 83.69 112 PRO A N 1
ATOM 838 C CA . PRO A 1 112 ? -16.985 -7.161 8.639 1.00 83.69 112 PRO A CA 1
ATOM 839 C C . PRO A 1 112 ? -17.052 -6.290 9.903 1.00 83.69 112 PRO A C 1
ATOM 841 O O . PRO A 1 112 ? -17.577 -6.770 10.906 1.00 83.69 112 PRO A O 1
ATOM 844 N N . MET A 1 113 ? -16.531 -5.053 9.886 1.00 81.31 113 MET A N 1
ATOM 845 C CA . MET A 1 113 ? -16.462 -4.187 11.072 1.00 81.31 113 MET A CA 1
ATOM 846 C C . MET A 1 113 ? -17.843 -3.659 11.518 1.00 81.31 113 MET A C 1
ATOM 848 O O . MET A 1 113 ? -18.170 -3.848 12.685 1.00 81.31 113 MET A O 1
ATOM 852 N N . PRO A 1 114 ? -18.705 -3.083 10.646 1.00 79.44 114 PRO A N 1
ATOM 853 C CA . PRO A 1 114 ? -20.057 -2.652 11.032 1.00 79.44 114 PRO A CA 1
ATOM 854 C C . PRO A 1 114 ? -20.985 -3.741 11.579 1.00 79.44 114 PRO A C 1
ATOM 856 O O . PRO A 1 114 ? -21.978 -3.421 12.223 1.00 79.44 114 PRO A O 1
ATOM 859 N N . LEU A 1 115 ? -20.714 -5.011 11.269 1.00 79.81 115 LEU A N 1
ATOM 860 C CA . LEU A 1 115 ? -21.550 -6.128 11.708 1.00 79.81 115 LEU A CA 1
ATOM 861 C C . LEU A 1 115 ? -21.295 -6.514 13.174 1.00 79.81 115 LEU A C 1
ATOM 863 O O . LEU A 1 115 ? -22.092 -7.274 13.715 1.00 79.81 115 LEU A O 1
ATOM 867 N N . ASP A 1 116 ? -20.198 -6.004 13.758 1.00 69.56 116 ASP A N 1
ATOM 868 C CA . ASP A 1 116 ? -19.757 -6.104 15.158 1.00 69.56 116 ASP A CA 1
ATOM 869 C C . ASP A 1 116 ? -20.412 -7.260 15.933 1.00 69.56 116 ASP A C 1
ATOM 871 O O . ASP A 1 116 ? -21.348 -7.097 16.712 1.00 69.56 116 ASP A O 1
ATOM 875 N N . TRP A 1 117 ? -19.924 -8.478 15.684 1.00 80.25 117 TRP A N 1
ATOM 876 C CA . TRP A 1 117 ? -20.311 -9.690 16.410 1.00 80.25 117 TRP A CA 1
ATOM 877 C C . TRP A 1 117 ? -19.585 -9.797 17.764 1.00 80.25 117 TRP A C 1
ATOM 879 O O . TRP A 1 117 ? -19.408 -10.908 18.278 1.00 80.25 117 TRP A O 1
ATOM 889 N N . GLU A 1 118 ? -19.107 -8.668 18.303 1.00 79.00 118 GLU A N 1
ATOM 890 C CA . GLU A 1 118 ? -18.296 -8.556 19.519 1.00 79.00 118 GLU A CA 1
ATOM 891 C C . GLU A 1 118 ? -17.060 -9.470 19.497 1.00 79.00 118 GLU A C 1
ATOM 893 O O . GLU A 1 118 ? -16.652 -10.057 20.505 1.00 79.00 118 GLU A O 1
ATOM 898 N N . ARG A 1 119 ? -16.462 -9.669 18.314 1.00 84.94 119 ARG A N 1
ATOM 899 C CA . ARG A 1 119 ? -15.282 -10.525 18.170 1.00 84.94 119 ARG A CA 1
ATOM 900 C C . ARG A 1 119 ? -14.004 -9.697 18.108 1.00 84.94 119 ARG A C 1
ATOM 902 O O . ARG A 1 119 ? -13.936 -8.745 17.337 1.00 84.94 119 ARG A O 1
ATOM 909 N N . PRO A 1 120 ? -12.926 -10.133 18.785 1.00 82.44 120 PRO A N 1
ATOM 910 C CA . PRO A 1 120 ? -11.667 -9.387 18.810 1.00 82.44 120 PRO A CA 1
ATOM 911 C C . PRO A 1 120 ? -11.019 -9.263 17.424 1.00 82.44 120 PRO A C 1
ATOM 913 O O . PRO A 1 120 ? -10.214 -8.370 17.194 1.00 82.44 120 PRO A O 1
ATOM 916 N N . TRP A 1 121 ? -11.363 -10.139 16.471 1.00 80.31 121 TRP A N 1
ATOM 917 C CA . TRP A 1 121 ? -10.860 -10.041 15.101 1.00 80.31 121 TRP A CA 1
ATOM 918 C C . TRP A 1 121 ? -11.527 -8.920 14.288 1.00 80.31 121 TRP A C 1
ATOM 920 O O . TRP A 1 121 ? -10.905 -8.477 13.328 1.00 80.31 121 TRP A O 1
ATOM 930 N N . GLN A 1 122 ? -12.727 -8.454 14.677 1.00 82.81 122 GLN A N 1
ATOM 931 C CA . GLN A 1 122 ? -13.460 -7.337 14.050 1.00 82.81 122 GLN A CA 1
ATOM 932 C C . GLN A 1 122 ? -12.961 -5.958 14.485 1.00 82.81 122 GLN A C 1
ATOM 934 O O . GLN A 1 122 ? -13.357 -4.947 13.908 1.00 82.81 122 GLN A O 1
ATOM 939 N N . GLU A 1 123 ? -12.064 -5.896 15.468 1.00 82.94 123 GLU A N 1
ATOM 940 C CA . GLU A 1 123 ? -11.522 -4.629 15.934 1.00 82.94 123 GLU A CA 1
ATOM 941 C C . GLU A 1 123 ? -10.678 -3.929 14.86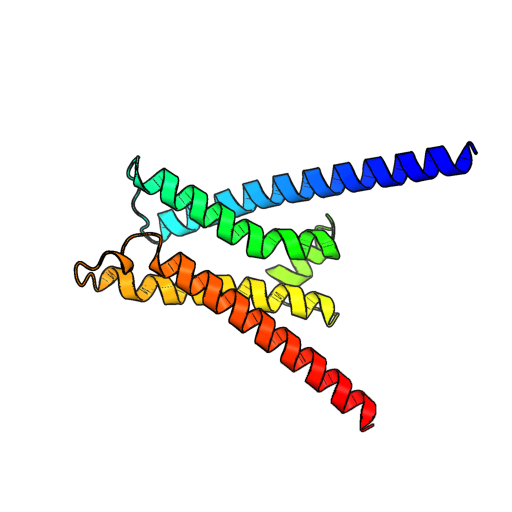5 1.00 82.94 123 GLU A C 1
ATOM 943 O O . GLU A 1 123 ? -9.892 -4.539 14.133 1.00 82.94 123 GLU A O 1
ATOM 948 N N . TRP A 1 124 ? -10.759 -2.599 14.837 1.00 81.94 124 TRP A N 1
ATOM 949 C CA . TRP A 1 124 ? -9.834 -1.777 14.067 1.00 81.94 124 TRP A CA 1
ATOM 950 C C . TRP A 1 124 ? -8.392 -1.936 14.589 1.00 81.94 124 TRP A C 1
ATOM 952 O O . TRP A 1 124 ? -8.169 -1.775 15.798 1.00 81.94 124 TRP A O 1
ATOM 962 N N . PRO A 1 125 ? -7.385 -2.209 13.727 1.00 86.44 125 PRO A N 1
ATOM 963 C CA . PRO A 1 125 ? -7.386 -2.285 12.261 1.00 86.44 125 PRO A CA 1
ATOM 964 C C . PRO A 1 125 ? -7.282 -3.735 11.735 1.00 86.44 125 PRO A C 1
ATOM 966 O O . PRO A 1 125 ? -6.875 -3.951 10.598 1.00 86.44 125 PRO A O 1
ATOM 969 N N . ILE A 1 126 ? -7.597 -4.743 12.554 1.00 84.69 126 ILE A N 1
ATOM 970 C CA . ILE A 1 126 ? -7.233 -6.151 12.340 1.00 84.69 126 ILE A CA 1
ATOM 971 C C . ILE A 1 126 ? -7.851 -6.712 11.051 1.00 84.69 126 ILE A C 1
ATOM 973 O O . ILE A 1 126 ? -7.107 -7.220 10.209 1.00 84.69 126 ILE A O 1
ATOM 977 N N . CYS A 1 127 ? -9.167 -6.577 10.831 1.00 87.38 127 CYS A N 1
ATOM 978 C CA . CYS A 1 127 ? -9.779 -7.062 9.583 1.00 87.38 127 CYS A CA 1
ATOM 979 C C . CYS A 1 127 ? -9.211 -6.377 8.336 1.00 87.38 127 CYS A C 1
ATOM 981 O O . CYS A 1 127 ? -8.965 -7.040 7.330 1.00 87.38 127 CYS A O 1
ATOM 983 N N . VAL A 1 128 ? -8.977 -5.065 8.401 1.00 88.19 128 VAL A N 1
ATOM 984 C CA . VAL A 1 128 ? -8.473 -4.280 7.264 1.00 88.19 128 VAL A CA 1
ATOM 985 C C . VAL A 1 128 ? -7.010 -4.631 6.980 1.00 88.19 128 VAL A C 1
ATOM 987 O O . VAL A 1 128 ? -6.637 -4.740 5.816 1.00 88.19 128 VAL A O 1
ATOM 990 N N . CYS A 1 129 ? -6.190 -4.894 8.006 1.00 89.00 129 CYS A N 1
ATOM 991 C CA . CYS A 1 129 ? -4.835 -5.435 7.849 1.00 89.00 129 CYS A CA 1
ATOM 992 C C . CYS A 1 129 ? -4.852 -6.775 7.108 1.00 89.00 129 CYS A C 1
ATOM 994 O O . CYS A 1 129 ? -4.140 -6.940 6.120 1.00 89.00 129 CYS A O 1
ATOM 996 N N . TYR A 1 130 ? -5.658 -7.734 7.575 1.00 89.81 130 TYR A N 1
ATOM 997 C CA . TYR A 1 130 ? -5.730 -9.058 6.955 1.00 89.81 130 TYR A CA 1
ATOM 998 C C . TYR A 1 130 ? -6.276 -8.990 5.531 1.00 89.81 130 TYR A C 1
ATOM 1000 O O . TYR A 1 130 ? -5.740 -9.653 4.643 1.00 89.81 130 TYR A O 1
ATOM 1008 N N . GLY A 1 131 ? -7.286 -8.150 5.300 1.00 91.31 131 GLY A N 1
ATOM 1009 C CA . GLY A 1 131 ? -7.808 -7.869 3.970 1.00 91.31 131 GLY A CA 1
ATOM 1010 C C . GLY A 1 131 ? -6.734 -7.296 3.048 1.00 91.31 131 GLY A C 1
ATOM 1011 O O . GLY A 1 131 ? -6.541 -7.805 1.947 1.00 91.31 131 GLY A O 1
ATOM 1012 N N . ALA A 1 132 ? -5.978 -6.295 3.504 1.00 92.00 132 ALA A N 1
ATOM 1013 C CA . ALA A 1 132 ? -4.907 -5.685 2.722 1.00 92.00 132 ALA A CA 1
ATOM 1014 C C . ALA A 1 132 ? -3.766 -6.664 2.414 1.00 92.00 132 ALA A C 1
ATOM 1016 O O . ALA A 1 132 ? -3.318 -6.741 1.273 1.00 92.00 132 ALA A O 1
ATOM 1017 N N . ILE A 1 133 ? -3.327 -7.458 3.395 1.00 92.19 133 ILE A N 1
ATOM 1018 C CA . ILE A 1 133 ? -2.296 -8.488 3.197 1.00 92.19 133 ILE A CA 1
ATOM 1019 C C . ILE A 1 133 ? -2.790 -9.550 2.207 1.00 92.19 133 ILE A C 1
ATOM 1021 O O . ILE A 1 133 ? -2.077 -9.896 1.265 1.00 92.19 133 ILE A O 1
ATOM 1025 N N . GLY A 1 134 ? -4.017 -10.045 2.385 1.00 92.19 134 GLY A N 1
ATOM 1026 C CA . GLY A 1 134 ? -4.622 -11.027 1.485 1.00 92.19 134 GLY A CA 1
ATOM 1027 C C . GLY A 1 134 ? -4.769 -10.490 0.062 1.00 92.19 134 GLY A C 1
ATOM 1028 O O . GLY A 1 134 ? -4.421 -11.176 -0.897 1.00 92.19 134 GLY A O 1
ATOM 1029 N N . GLY A 1 135 ? -5.202 -9.237 -0.077 1.00 92.38 135 GLY A N 1
ATOM 1030 C CA . GLY A 1 135 ? -5.297 -8.544 -1.356 1.00 92.38 135 GLY A CA 1
ATOM 1031 C C . GLY A 1 135 ? -3.939 -8.323 -2.024 1.00 92.38 135 GLY A C 1
ATOM 1032 O O . GLY A 1 135 ? -3.815 -8.536 -3.227 1.00 92.38 135 GLY A O 1
ATOM 1033 N N . TYR A 1 136 ? -2.902 -7.977 -1.256 1.00 91.94 136 TYR A N 1
ATOM 1034 C CA . TYR A 1 136 ? -1.535 -7.841 -1.762 1.00 91.94 136 TYR A CA 1
ATOM 1035 C C . TYR A 1 136 ? -0.992 -9.178 -2.283 1.00 91.94 136 TYR A C 1
ATOM 1037 O O . TYR A 1 136 ? -0.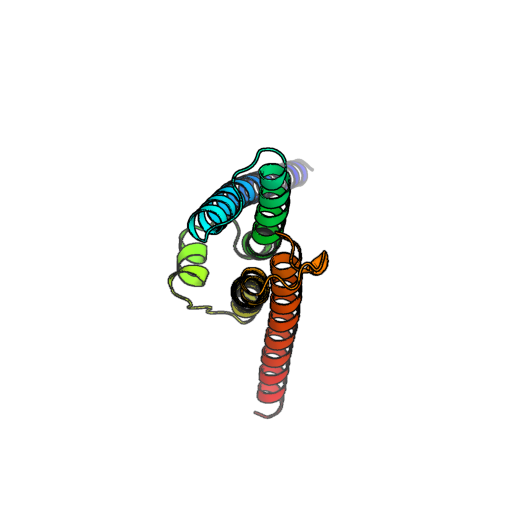488 -9.251 -3.402 1.00 91.94 136 TYR A O 1
ATOM 1045 N N . ILE A 1 137 ? -1.142 -10.257 -1.505 1.00 92.94 137 ILE A N 1
ATOM 1046 C CA . ILE A 1 137 ? -0.729 -11.612 -1.907 1.00 92.94 137 ILE A CA 1
ATOM 1047 C C . ILE A 1 137 ? -1.514 -12.064 -3.144 1.00 92.94 137 ILE A C 1
ATOM 1049 O O . ILE A 1 137 ? -0.927 -12.585 -4.091 1.00 92.94 137 ILE A O 1
ATOM 1053 N N . GLY A 1 138 ? -2.827 -11.827 -3.173 1.00 91.50 138 GLY A N 1
ATOM 1054 C CA . GLY A 1 138 ? -3.667 -12.108 -4.335 1.00 91.50 138 GLY A CA 1
ATOM 1055 C C . GLY A 1 138 ? -3.199 -11.350 -5.577 1.00 91.50 138 GLY A C 1
ATOM 1056 O O . GLY A 1 138 ? -3.050 -11.945 -6.643 1.00 91.50 138 GLY A O 1
ATOM 1057 N N . GLY A 1 139 ? -2.879 -10.063 -5.436 1.00 90.50 139 GLY A N 1
ATOM 1058 C CA . GLY A 1 139 ? -2.342 -9.254 -6.525 1.00 90.50 139 GLY A CA 1
ATOM 1059 C C . GLY A 1 139 ? -0.971 -9.736 -7.013 1.00 90.50 139 GLY A C 1
ATOM 1060 O O . GLY A 1 139 ? -0.745 -9.799 -8.221 1.00 90.50 139 GLY A O 1
ATOM 1061 N N . GLN A 1 140 ? -0.090 -10.178 -6.109 1.00 89.69 140 GLN A N 1
ATOM 1062 C CA . GLN A 1 140 ? 1.182 -10.821 -6.470 1.00 89.69 140 GLN A CA 1
ATOM 1063 C C . GLN A 1 140 ? 0.956 -12.103 -7.279 1.00 89.69 140 GLN A C 1
ATOM 1065 O O . GLN A 1 140 ? 1.621 -12.322 -8.290 1.00 89.69 140 GLN A O 1
ATOM 1070 N N . MET A 1 141 ? -0.009 -12.935 -6.882 1.00 91.06 141 MET A N 1
ATOM 1071 C CA . MET A 1 141 ? -0.350 -14.154 -7.618 1.00 91.06 141 MET A CA 1
ATOM 1072 C C . MET A 1 141 ? -0.881 -13.842 -9.019 1.00 91.06 141 MET A 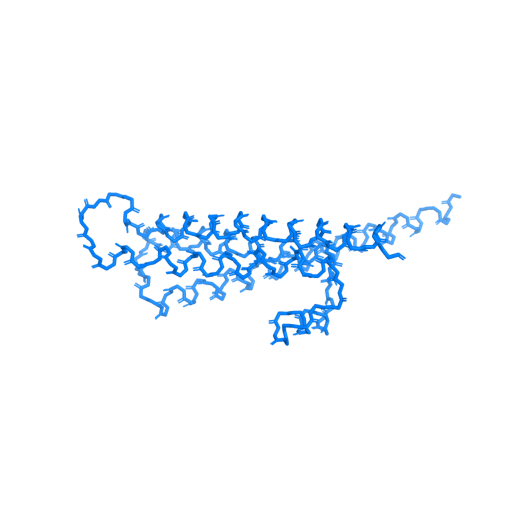C 1
ATOM 1074 O O . MET A 1 141 ? -0.437 -14.457 -9.985 1.00 91.06 141 MET A O 1
ATOM 1078 N N . VAL A 1 142 ? -1.784 -12.866 -9.155 1.00 90.31 142 VAL A N 1
ATOM 1079 C CA . VAL A 1 142 ? -2.308 -12.434 -10.463 1.00 90.31 142 VAL A CA 1
ATOM 1080 C C . VAL A 1 142 ? -1.182 -11.906 -11.351 1.00 90.31 142 VAL A C 1
ATOM 1082 O O . VAL A 1 142 ? -1.054 -12.319 -12.501 1.00 90.31 142 VAL A O 1
ATOM 1085 N N . SER A 1 143 ? -0.321 -11.055 -10.799 1.00 89.06 143 SER A N 1
ATOM 1086 C CA . SER A 1 143 ? 0.874 -10.544 -11.466 1.00 89.06 143 SER A CA 1
ATOM 1087 C C . SER A 1 143 ? 1.768 -11.679 -11.999 1.00 89.06 143 SER A C 1
ATOM 1089 O O . SER A 1 143 ? 2.080 -11.721 -13.193 1.00 89.06 143 SER A O 1
ATOM 1091 N N . LEU A 1 144 ? 2.081 -12.677 -11.165 1.00 88.56 144 LEU A N 1
ATOM 1092 C CA . LEU A 1 144 ? 2.866 -13.848 -11.567 1.00 88.56 144 LEU A CA 1
ATOM 1093 C C . LEU A 1 144 ? 2.177 -14.670 -12.663 1.00 88.56 144 LEU A C 1
ATOM 1095 O O . LEU A 1 144 ? 2.828 -15.098 -13.616 1.00 88.56 144 LEU A O 1
ATOM 1099 N N . LEU A 1 145 ? 0.862 -14.876 -12.565 1.00 88.69 145 LEU A N 1
ATOM 1100 C CA . LEU A 1 145 ? 0.097 -15.610 -13.574 1.00 88.69 145 LEU A CA 1
ATOM 1101 C C . LEU A 1 145 ? 0.109 -14.894 -14.928 1.00 88.69 145 LEU A C 1
ATOM 1103 O O . LEU A 1 145 ? 0.318 -15.548 -15.950 1.00 88.69 145 LEU A O 1
ATOM 1107 N N . THR A 1 146 ? -0.054 -13.566 -14.943 1.00 86.50 146 THR A N 1
ATOM 1108 C CA . THR A 1 146 ? 0.023 -12.778 -16.185 1.00 86.50 146 THR A CA 1
ATOM 1109 C C . THR A 1 146 ? 1.405 -12.874 -16.825 1.00 86.50 146 THR A C 1
ATOM 1111 O O . THR A 1 146 ? 1.505 -13.178 -18.009 1.00 86.50 146 THR A O 1
ATOM 1114 N N . PHE A 1 147 ? 2.477 -12.762 -16.036 1.00 86.81 147 PHE A N 1
ATOM 1115 C CA . PHE A 1 147 ? 3.845 -12.943 -16.523 1.00 86.81 147 PHE A CA 1
ATOM 1116 C C . PHE A 1 147 ? 4.087 -14.331 -17.134 1.00 86.81 147 PHE A C 1
ATOM 1118 O O . PHE A 1 147 ? 4.654 -14.453 -18.221 1.00 86.81 147 PHE A O 1
ATOM 1125 N N . LEU A 1 148 ? 3.632 -15.392 -16.461 1.00 87.25 148 LEU A N 1
ATOM 1126 C CA . LEU A 1 148 ? 3.775 -16.759 -16.964 1.00 87.25 148 LEU A CA 1
ATOM 1127 C C . LEU A 1 148 ? 2.949 -17.002 -18.234 1.00 87.25 148 LEU A C 1
ATOM 1129 O O . LEU A 1 148 ? 3.388 -17.755 -19.104 1.00 87.25 148 LEU A O 1
ATOM 1133 N N . SER A 1 149 ? 1.769 -16.385 -18.341 1.00 85.56 149 SER A N 1
ATOM 1134 C CA . SER A 1 149 ? 0.917 -16.454 -19.531 1.00 85.56 149 SER A CA 1
ATOM 1135 C C . SER A 1 149 ? 1.602 -15.819 -20.742 1.00 85.56 149 SER A C 1
ATOM 1137 O O . SER A 1 149 ? 1.726 -16.465 -21.781 1.00 85.56 149 SER A O 1
ATOM 1139 N N . GLU A 1 150 ? 2.136 -14.606 -20.586 1.00 83.62 150 GLU A N 1
ATOM 1140 C CA . GLU A 1 150 ? 2.881 -13.904 -21.641 1.00 83.62 150 GLU A CA 1
ATOM 1141 C C . GLU A 1 150 ? 4.102 -14.705 -22.110 1.00 83.62 150 GLU A C 1
ATOM 1143 O O . GLU A 1 150 ? 4.315 -14.907 -23.306 1.00 83.62 150 GLU A O 1
ATOM 1148 N N . HIS A 1 151 ? 4.874 -15.261 -21.172 1.00 82.69 151 HIS A N 1
ATOM 1149 C CA . HIS A 1 151 ? 6.042 -16.071 -21.512 1.00 82.69 151 HIS A CA 1
ATOM 1150 C C . HIS A 1 151 ? 5.679 -17.373 -22.251 1.00 82.69 151 HIS A C 1
ATOM 1152 O O . HIS A 1 151 ? 6.438 -17.833 -23.105 1.00 82.69 151 HIS A O 1
ATOM 1158 N N . LYS A 1 152 ? 4.525 -17.987 -21.951 1.00 81.81 152 LYS A N 1
ATOM 1159 C CA . LYS A 1 152 ? 4.030 -19.147 -22.711 1.00 81.81 152 LYS A CA 1
ATOM 1160 C C . LYS A 1 152 ? 3.615 -18.757 -24.127 1.00 81.81 152 LYS A C 1
ATOM 1162 O O . LYS A 1 152 ? 3.983 -19.466 -25.058 1.00 81.81 152 LYS A O 1
ATOM 1167 N N . ASN A 1 153 ? 2.907 -17.640 -24.287 1.00 78.44 153 ASN A N 1
ATOM 1168 C CA . ASN A 1 153 ? 2.470 -17.147 -25.596 1.00 78.44 153 ASN A CA 1
ATOM 1169 C C . ASN A 1 153 ? 3.662 -16.861 -26.519 1.00 78.44 153 ASN A C 1
ATOM 1171 O O . ASN A 1 153 ? 3.648 -17.267 -27.676 1.00 78.44 153 ASN A O 1
ATOM 1175 N N . LEU A 1 154 ? 4.735 -16.270 -25.987 1.00 80.62 154 LEU A N 1
ATOM 1176 C CA . LEU A 1 154 ? 5.972 -16.014 -26.735 1.00 80.62 154 LEU A CA 1
ATOM 1177 C C . LEU A 1 154 ? 6.705 -17.282 -27.197 1.00 80.62 154 LEU A C 1
ATOM 1179 O O . LEU A 1 154 ? 7.461 -17.223 -28.156 1.00 80.62 154 LEU A O 1
ATOM 1183 N N . LYS A 1 155 ? 6.518 -18.422 -26.520 1.00 70.94 155 LYS A N 1
ATOM 1184 C CA . LYS A 1 155 ? 7.114 -19.708 -26.929 1.00 70.94 155 LYS A CA 1
ATOM 1185 C C . LYS A 1 155 ? 6.266 -20.489 -27.934 1.00 70.94 155 LYS A C 1
ATOM 1187 O O . LYS A 1 155 ? 6.744 -21.489 -28.461 1.00 70.94 155 LYS A O 1
ATOM 1192 N N . LEU A 1 156 ? 5.010 -20.093 -28.119 1.00 75.69 156 LEU A N 1
ATOM 1193 C CA . LEU A 1 156 ? 4.050 -20.751 -29.006 1.00 75.69 156 LEU A CA 1
ATOM 1194 C C . LEU A 1 156 ? 3.907 -20.036 -30.362 1.00 75.69 156 LEU A C 1
ATOM 1196 O O . LEU A 1 156 ? 3.307 -20.616 -31.265 1.00 75.69 156 LEU A O 1
ATOM 1200 N N . ALA A 1 157 ? 4.429 -18.812 -30.486 1.00 61.94 157 ALA A N 1
ATOM 1201 C CA . ALA A 1 157 ? 4.495 -18.019 -31.716 1.00 61.94 157 ALA A CA 1
ATOM 1202 C C . ALA A 1 157 ? 5.831 -18.227 -32.445 1.00 61.94 157 ALA A C 1
ATOM 1204 O O . ALA A 1 157 ? 5.815 -18.185 -33.695 1.00 61.94 157 ALA A O 1
#

InterPro domains:
  IPR009580 GPI biosynthesis protein Pig-F [PF06699] (13-143)

Secondary structure (DSSP, 8-state):
-HHHHHHHHHHHHHHHHHHHHHHHHHHHHHHHHHHHHHHTT---SHHHHHHHHHHHHHHHHHHHHHHHHHHTT-HHHHIIIIIS----SHHHHHHHHHHHHHHHHHHHHHTTSTT--S-GGGSTTHHHHHHHHHHHHHHHHHHHHHHHHHHHHHHH-

Sequence (157 aa):
MLSSCAFADSVSLDCVYYIYTCVLICLIGALINALGAVSLGAPIGMQSLSKTIHWSFLMSVFTVVPATAVLGASWIDWHRIFASLKPIGIIEHMLLVPAYGAIIGGWFGAWPMPLDWERPWQEWPICVCYGAIGGYIGGQMVSLLTFLSEHKNLKLA

Organism: Arabidopsis thaliana (NCBI:txid3702)

Foldseek 3Di:
DVVVVVVVVVVVVLVVLLVVLLVVQLVVQLVVQLVVCVVVPQDPDPVSSVLSSVLSSVLSCLQRVLCCVPVNPDPVVVCCVAVVVDDPDLSSQLRNQLSVLLVVQLVVLLVVQVVPPVDPCSDPPNSSSVRSVRRNVVSNVVSVVVVVVVVVVVVVD